Protein AF-A0A440UXC1-F1 (afdb_monomer_lite)

Secondary structure (DSSP, 8-state):
---PPTT-S-GGGSSTT-SEEEEEEGGGTEEEEEE--SS-BTTB-HHHHHHHHHHHHHHTT--EEEEEE------

Sequence (75 aa):
MKIFPKGRAPWPLQDQEQPFRWRDAPELDGIVAEIRRNVDGKTGKIADFLAEVEAA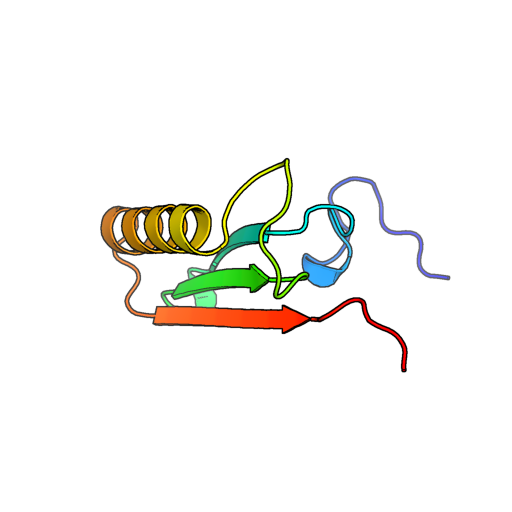RVRLGRKNLVLDMRFNTGG

pLDDT: mean 84.53, std 14.68, range [38.19, 98.19]

F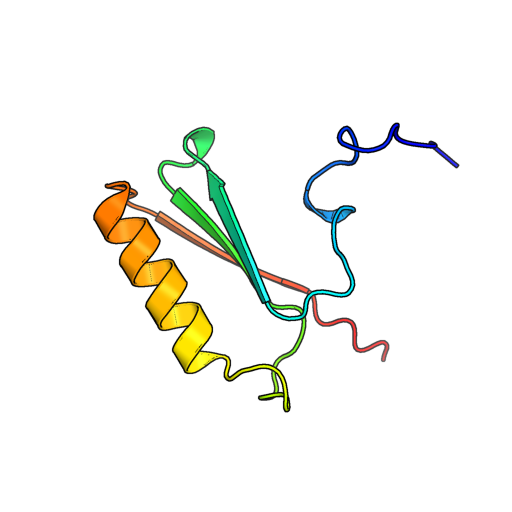oldseek 3Di:
DDDAPVPGDPPCPPPVVDQWDKDDDVVQLEIEIEHQDPDADPVGDPVVRVVVRVVVSVVSVRPDYHYHYHHPDDD

Structure (mmCIF, N/CA/C/O backbone):
data_AF-A0A440UXC1-F1
#
_entry.id   AF-A0A440UXC1-F1
#
loop_
_atom_site.group_PDB
_atom_site.id
_atom_site.type_symbol
_atom_site.label_atom_id
_atom_site.label_alt_id
_atom_site.label_comp_id
_atom_site.label_asym_i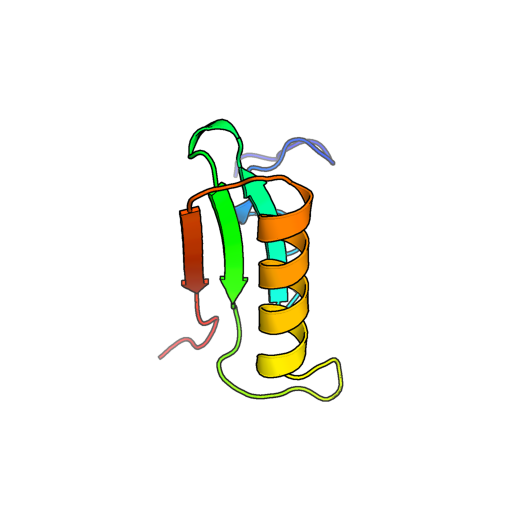d
_atom_site.label_entity_id
_atom_site.label_seq_id
_atom_site.pdbx_PDB_ins_code
_atom_site.Cartn_x
_atom_site.Cartn_y
_atom_site.Cartn_z
_atom_site.occupancy
_atom_site.B_iso_or_equiv
_atom_site.auth_seq_id
_atom_site.auth_comp_id
_atom_site.auth_asym_id
_atom_site.auth_atom_id
_atom_site.pdbx_PDB_model_num
ATOM 1 N N . MET A 1 1 ? -12.425 -27.608 -15.950 1.00 50.47 1 MET A N 1
ATOM 2 C CA . MET A 1 1 ? -12.045 -26.183 -15.823 1.00 50.47 1 MET A CA 1
ATOM 3 C C . MET A 1 1 ? -13.206 -25.445 -15.164 1.00 50.47 1 MET A C 1
ATOM 5 O O . MET A 1 1 ? -14.295 -25.465 -15.721 1.00 50.47 1 MET A O 1
ATOM 9 N N . LYS A 1 2 ? -13.048 -24.904 -13.945 1.00 52.22 2 LYS A N 1
ATOM 10 C CA . LYS A 1 2 ? -14.121 -24.122 -13.298 1.00 52.22 2 LYS A CA 1
ATOM 11 C C . LYS A 1 2 ? -14.196 -22.758 -13.986 1.00 52.22 2 LYS A C 1
ATOM 13 O O . LYS A 1 2 ? -13.254 -21.979 -13.892 1.00 52.22 2 LYS A O 1
ATOM 18 N N . ILE A 1 3 ? -15.289 -22.500 -14.698 1.00 62.16 3 ILE A N 1
ATOM 19 C CA . ILE A 1 3 ? -15.566 -21.203 -15.318 1.00 62.16 3 ILE A CA 1
ATOM 20 C C . ILE A 1 3 ? -16.194 -20.325 -14.236 1.00 62.16 3 ILE A C 1
ATOM 22 O O . ILE A 1 3 ? -17.297 -20.605 -13.769 1.00 62.16 3 ILE A O 1
ATOM 26 N N . PHE A 1 4 ? -15.477 -19.294 -13.793 1.00 55.97 4 PHE A N 1
ATOM 27 C CA . PHE A 1 4 ? -16.032 -18.308 -12.870 1.00 55.97 4 PHE A CA 1
ATOM 28 C C . PHE A 1 4 ? -16.809 -17.251 -1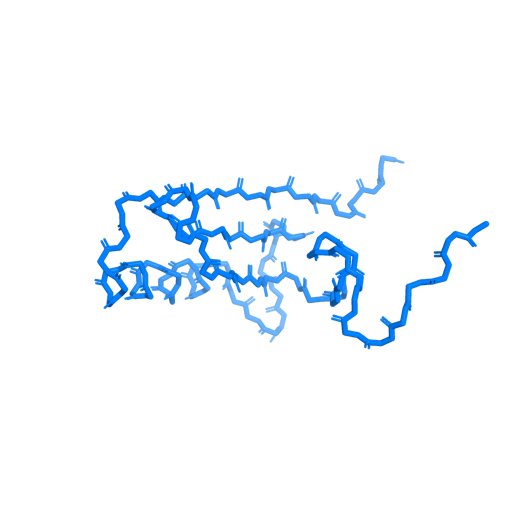3.669 1.00 55.97 4 PHE A C 1
ATOM 30 O O . PHE A 1 4 ? -16.283 -16.745 -14.662 1.00 55.97 4 PHE A O 1
ATOM 37 N N . PRO A 1 5 ? -18.039 -16.884 -13.262 1.00 59.16 5 PRO A N 1
ATOM 38 C CA . PRO A 1 5 ? -18.740 -15.736 -13.831 1.00 59.16 5 PRO A CA 1
ATOM 39 C C . PRO A 1 5 ? -17.872 -14.471 -13.749 1.00 59.16 5 PRO A C 1
ATOM 41 O O . PRO A 1 5 ? -17.129 -14.305 -12.776 1.00 59.16 5 PRO A O 1
ATOM 44 N N . LYS A 1 6 ? -17.977 -13.561 -14.732 1.00 53.69 6 LYS A N 1
ATOM 45 C CA . LYS A 1 6 ? -17.336 -12.232 -14.664 1.00 53.69 6 LYS A CA 1
ATOM 46 C C . LYS A 1 6 ? -17.679 -11.581 -13.312 1.00 53.69 6 LYS A C 1
ATOM 48 O O . LYS A 1 6 ? -18.850 -11.471 -12.968 1.00 53.69 6 LYS A O 1
ATOM 53 N N . GLY A 1 7 ? -16.656 -11.227 -12.530 1.00 60.69 7 GLY A N 1
ATOM 54 C CA . GLY A 1 7 ? -16.795 -10.645 -11.185 1.00 60.69 7 GLY A CA 1
ATOM 55 C C . GLY A 1 7 ? -16.851 -11.633 -10.007 1.00 60.69 7 GLY A C 1
ATOM 56 O O . GLY A 1 7 ? -16.893 -11.192 -8.866 1.00 60.69 7 GLY A O 1
ATOM 57 N N . ARG A 1 8 ? -16.825 -12.957 -10.237 1.00 70.44 8 ARG A N 1
ATOM 58 C CA . ARG A 1 8 ? -16.805 -13.991 -9.172 1.00 70.44 8 ARG A CA 1
ATOM 59 C C . ARG A 1 8 ? -15.518 -14.813 -9.099 1.00 70.44 8 ARG A C 1
ATOM 61 O O . ARG A 1 8 ? -15.429 -15.730 -8.284 1.00 70.44 8 ARG A O 1
ATOM 68 N N . ALA A 1 9 ? -14.535 -14.537 -9.951 1.00 76.06 9 ALA A N 1
ATOM 69 C CA . ALA A 1 9 ? -13.242 -15.203 -9.846 1.00 76.06 9 ALA A CA 1
ATOM 70 C C . ALA A 1 9 ? -12.576 -14.821 -8.509 1.00 76.06 9 ALA A C 1
ATOM 72 O O . ALA A 1 9 ? -12.643 -13.655 -8.130 1.00 76.06 9 ALA A O 1
ATOM 73 N N . PRO A 1 10 ? -11.942 -15.750 -7.777 1.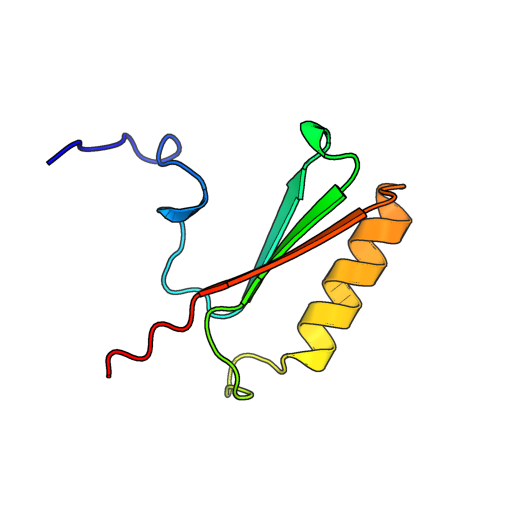00 78.31 10 PRO A N 1
ATOM 74 C CA . PRO A 1 10 ? -11.110 -15.403 -6.630 1.00 78.31 10 PRO A CA 1
ATOM 75 C C . PRO A 1 10 ? -10.070 -14.339 -7.000 1.00 78.31 10 PRO A C 1
ATOM 77 O O . PRO A 1 10 ? -9.536 -14.379 -8.107 1.00 78.31 10 PRO A O 1
ATOM 80 N N . TRP A 1 11 ? -9.748 -13.430 -6.075 1.00 78.44 11 TRP A N 1
ATOM 81 C CA . TRP A 1 11 ? -8.772 -12.346 -6.279 1.00 78.44 11 TRP A CA 1
ATOM 82 C C . TRP A 1 11 ? -7.478 -12.769 -7.013 1.00 78.44 11 TRP A C 1
ATOM 84 O O . TRP A 1 11 ? -7.097 -12.095 -7.973 1.00 78.44 11 TRP A O 1
ATOM 94 N N . PRO A 1 12 ? -6.838 -13.916 -6.685 1.00 75.62 12 PRO A N 1
ATOM 95 C CA . PRO A 1 12 ? -5.636 -14.364 -7.396 1.00 75.62 12 PRO A CA 1
ATOM 96 C C . PRO A 1 12 ? -5.811 -14.582 -8.906 1.00 75.62 12 PRO A C 1
ATOM 98 O O . PRO A 1 12 ? -4.825 -14.571 -9.643 1.00 75.62 12 PRO A O 1
ATOM 101 N N . LEU A 1 13 ? -7.049 -14.809 -9.355 1.00 77.31 13 LEU A N 1
ATOM 102 C CA . LEU A 1 13 ? -7.391 -15.122 -10.740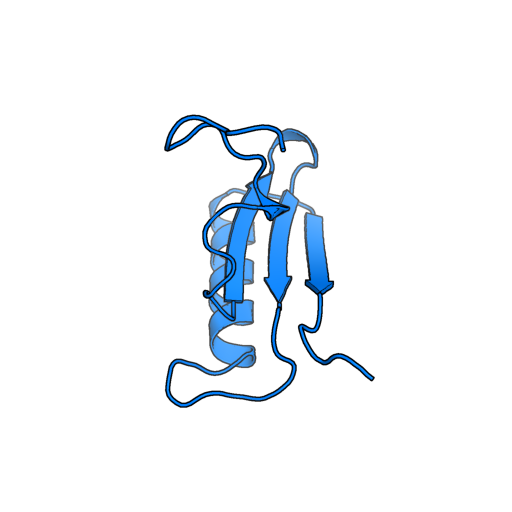 1.00 77.31 13 LEU A CA 1
ATOM 103 C C . LEU A 1 13 ? -7.930 -13.926 -11.533 1.00 77.31 13 LEU A C 1
ATOM 105 O O . LEU A 1 13 ? -8.019 -14.021 -12.756 1.00 77.31 13 LEU A O 1
ATOM 109 N N . GLN A 1 14 ? -8.298 -12.832 -10.865 1.00 81.19 14 GLN A N 1
ATOM 110 C CA . GLN A 1 14 ? -8.689 -11.578 -11.519 1.00 81.19 14 GLN A CA 1
ATOM 111 C C . GLN A 1 14 ? -7.440 -10.876 -12.075 1.00 81.19 14 GLN A C 1
ATOM 113 O O . GLN A 1 14 ? -6.357 -11.137 -11.566 1.00 81.19 14 GLN A O 1
ATOM 118 N N . ASP A 1 15 ? -7.573 -10.016 -13.089 1.00 78.75 15 ASP A N 1
ATOM 119 C CA . ASP A 1 15 ? -6.570 -9.028 -13.549 1.00 78.75 15 ASP A CA 1
ATOM 120 C C . ASP A 1 15 ? -5.086 -9.456 -13.521 1.00 78.75 15 ASP A C 1
ATOM 122 O O . ASP A 1 15 ? -4.210 -8.682 -13.143 1.00 78.75 15 ASP A O 1
ATOM 126 N N . GLN A 1 16 ? -4.787 -10.695 -13.926 1.00 78.00 16 GLN A N 1
ATOM 127 C CA . GLN A 1 16 ? -3.451 -11.301 -13.787 1.00 78.00 16 GLN A CA 1
ATOM 128 C C . GLN A 1 16 ? -2.360 -10.621 -14.629 1.00 78.00 16 GLN A C 1
ATOM 130 O O . GLN A 1 16 ? -1.172 -10.818 -14.375 1.00 78.00 16 GLN A O 1
ATOM 135 N N . GLU A 1 17 ? -2.772 -9.820 -15.612 1.00 81.12 17 GLU A N 1
ATOM 136 C CA . GLU A 1 17 ? -1.894 -9.027 -16.472 1.00 81.12 17 GLU A CA 1
ATOM 137 C C . GLU A 1 17 ? -1.382 -7.754 -15.784 1.00 81.12 17 GLU A C 1
ATOM 139 O O . GLU A 1 17 ? -0.402 -7.159 -16.238 1.00 81.12 17 GLU A O 1
ATOM 144 N N . GLN A 1 18 ? -2.020 -7.318 -14.689 1.00 86.00 18 GLN A N 1
ATOM 145 C CA . GLN A 1 18 ? -1.568 -6.141 -13.957 1.00 86.00 18 GLN A CA 1
ATOM 146 C C . GLN A 1 18 ? -0.297 -6.474 -13.159 1.00 86.00 18 GLN A C 1
ATOM 148 O O . GLN A 1 18 ? -0.314 -7.381 -12.323 1.00 86.00 18 GLN A O 1
ATOM 153 N N . PRO A 1 19 ? 0.820 -5.757 -13.390 1.00 87.62 19 PRO A N 1
ATOM 154 C CA . PRO A 1 19 ? 2.089 -6.059 -12.734 1.00 87.62 19 PRO A CA 1
ATOM 155 C C . PRO A 1 19 ? 2.065 -5.746 -11.234 1.00 87.62 19 PRO A C 1
ATOM 157 O O . PRO A 1 19 ? 2.737 -6.433 -10.464 1.00 87.62 19 PRO A O 1
ATOM 160 N N . PHE A 1 20 ? 1.288 -4.736 -10.840 1.00 90.31 20 PHE A N 1
ATOM 161 C CA . PHE A 1 20 ? 1.117 -4.279 -9.468 1.00 90.31 20 PHE A CA 1
ATOM 162 C C . PHE A 1 20 ? -0.357 -3.987 -9.227 1.00 90.31 20 PHE A C 1
ATOM 164 O O . PHE A 1 20 ? -0.996 -3.337 -10.054 1.00 90.31 20 PHE A O 1
ATOM 171 N N . ARG A 1 21 ? -0.899 -4.467 -8.112 1.00 91.62 21 ARG A N 1
ATOM 172 C CA . ARG A 1 21 ? -2.285 -4.205 -7.712 1.00 91.62 21 ARG A CA 1
ATOM 173 C C . ARG A 1 21 ? -2.455 -4.422 -6.223 1.00 91.62 21 ARG A C 1
ATOM 175 O O . ARG A 1 21 ? -1.737 -5.220 -5.628 1.00 91.62 21 ARG A O 1
ATOM 182 N N . TRP A 1 22 ? -3.435 -3.769 -5.623 1.00 94.31 22 TRP A N 1
ATOM 183 C CA . TRP A 1 22 ? -3.738 -3.960 -4.213 1.00 94.31 22 TRP A CA 1
ATOM 184 C C . TRP A 1 22 ? -5.240 -4.057 -3.976 1.00 94.31 22 TRP A C 1
ATOM 186 O O . TRP A 1 22 ? -6.046 -3.634 -4.805 1.00 94.31 22 TRP A O 1
ATOM 196 N N . ARG A 1 23 ? -5.612 -4.635 -2.835 1.00 94.50 23 ARG A N 1
ATOM 197 C CA . ARG A 1 23 ? -6.987 -4.635 -2.333 1.00 94.50 23 ARG A CA 1
ATOM 198 C C . ARG A 1 23 ? -7.022 -4.323 -0.849 1.00 94.50 23 ARG A C 1
ATOM 200 O O . ARG A 1 23 ? -6.098 -4.672 -0.111 1.00 94.50 23 ARG A O 1
ATOM 207 N N . ASP A 1 24 ? -8.132 -3.746 -0.413 1.00 96.12 24 ASP A N 1
ATOM 208 C CA . ASP A 1 24 ? -8.473 -3.746 1.003 1.00 96.12 24 ASP A CA 1
ATOM 209 C C . ASP A 1 24 ? -8.740 -5.189 1.479 1.00 96.12 24 ASP A C 1
ATOM 211 O O . ASP A 1 24 ? -9.312 -6.014 0.751 1.00 96.12 24 ASP A O 1
ATOM 215 N N . ALA A 1 25 ? -8.280 -5.503 2.685 1.00 95.31 25 ALA A N 1
ATOM 216 C CA . ALA A 1 25 ? -8.440 -6.797 3.336 1.00 95.31 25 ALA A CA 1
ATOM 217 C C . ALA A 1 25 ? -8.804 -6.585 4.817 1.00 95.31 25 ALA A C 1
ATOM 219 O O . ALA A 1 25 ? -7.985 -6.852 5.706 1.00 95.31 25 ALA A O 1
ATOM 220 N N . PRO A 1 26 ? -10.022 -6.082 5.113 1.00 95.62 26 PRO A N 1
ATOM 221 C CA . PRO A 1 26 ? -10.484 -5.873 6.486 1.00 95.62 26 PRO A CA 1
ATOM 222 C C . PRO A 1 26 ? -10.405 -7.141 7.337 1.00 95.62 26 PRO A C 1
ATOM 224 O O . PRO A 1 26 ? -10.160 -7.053 8.535 1.00 95.62 26 PRO A O 1
ATOM 227 N N . GLU A 1 27 ? -10.561 -8.316 6.723 1.00 95.00 27 GLU A N 1
ATOM 228 C CA . GLU A 1 27 ? -10.441 -9.616 7.382 1.00 95.00 27 GLU A CA 1
ATOM 229 C C . GLU A 1 27 ? -9.045 -9.888 7.964 1.00 95.00 27 GLU A C 1
ATOM 231 O O . GLU A 1 27 ? -8.904 -10.737 8.840 1.00 95.00 27 GLU A O 1
ATOM 236 N N . LEU A 1 28 ? -8.026 -9.155 7.506 1.00 95.25 28 LEU A N 1
ATOM 237 C CA . LEU A 1 28 ? -6.651 -9.202 8.010 1.00 95.25 28 LEU A CA 1
ATOM 238 C C . LEU A 1 28 ? -6.267 -7.939 8.794 1.00 95.25 28 LEU A C 1
ATOM 240 O O . LEU A 1 28 ? -5.099 -7.784 9.148 1.00 95.25 28 LEU A O 1
ATOM 244 N N . ASP A 1 29 ? -7.201 -7.004 8.998 1.00 97.31 29 ASP A N 1
ATOM 245 C CA . ASP A 1 29 ? -6.894 -5.623 9.398 1.00 97.31 29 ASP A CA 1
ATOM 246 C C . ASP A 1 29 ? -5.750 -5.037 8.543 1.00 97.31 29 ASP A C 1
ATOM 248 O O . ASP A 1 29 ? -4.778 -4.464 9.046 1.00 97.31 29 ASP A O 1
ATOM 252 N N . GLY A 1 30 ? -5.811 -5.280 7.227 1.00 97.44 30 GLY A N 1
ATOM 253 C CA . GLY A 1 30 ? -4.672 -5.087 6.340 1.00 97.44 30 GLY A CA 1
ATOM 254 C C . GLY A 1 30 ? -5.014 -4.647 4.924 1.00 97.44 30 GLY A C 1
ATOM 255 O O . GLY A 1 30 ? -6.167 -4.638 4.501 1.00 97.44 30 GLY A O 1
ATOM 256 N N . ILE A 1 31 ? -3.964 -4.313 4.179 1.00 97.56 31 ILE A N 1
ATOM 257 C CA . ILE A 1 31 ? -3.978 -4.250 2.715 1.00 97.56 31 ILE A CA 1
ATOM 258 C C . ILE A 1 31 ? -3.172 -5.426 2.175 1.00 97.56 31 ILE A C 1
ATOM 260 O O . ILE A 1 31 ? -2.124 -5.765 2.724 1.00 97.56 31 ILE A O 1
ATOM 264 N N . VAL A 1 32 ? -3.648 -6.036 1.090 1.00 95.06 32 VAL A N 1
ATOM 265 C CA . VAL A 1 32 ? -2.870 -7.016 0.324 1.00 95.06 32 VAL A CA 1
ATOM 266 C C . VAL A 1 32 ? -2.378 -6.340 -0.945 1.00 95.06 32 VAL A C 1
ATOM 268 O O . VAL A 1 32 ? -3.191 -5.943 -1.779 1.00 95.06 32 VAL A O 1
ATOM 271 N N . ALA A 1 33 ? -1.062 -6.225 -1.089 1.00 94.12 33 ALA A N 1
ATOM 272 C CA . ALA A 1 33 ? -0.395 -5.723 -2.281 1.00 94.12 33 ALA A CA 1
ATOM 273 C C . ALA A 1 33 ? 0.240 -6.891 -3.034 1.00 94.12 33 ALA A C 1
ATOM 275 O O . ALA A 1 33 ? 1.058 -7.625 -2.485 1.00 94.12 33 ALA A O 1
ATOM 276 N N . GLU A 1 34 ? -0.145 -7.070 -4.290 1.00 92.06 34 GLU A N 1
ATOM 277 C CA . GLU A 1 34 ? 0.374 -8.116 -5.158 1.00 92.06 34 GLU A CA 1
ATOM 278 C C . GLU A 1 34 ? 1.400 -7.530 -6.132 1.00 92.06 34 GLU A C 1
ATOM 280 O O . GLU A 1 34 ? 1.121 -6.558 -6.841 1.00 92.06 34 GLU A O 1
ATOM 285 N N . ILE A 1 35 ? 2.582 -8.146 -6.169 1.00 90.62 35 ILE A N 1
ATOM 286 C CA . ILE A 1 35 ? 3.695 -7.786 -7.045 1.00 90.62 35 ILE A CA 1
ATOM 287 C C . ILE A 1 35 ? 3.998 -8.978 -7.952 1.00 90.62 35 ILE A C 1
ATOM 289 O O . ILE A 1 35 ? 4.464 -10.024 -7.493 1.00 90.62 35 ILE A O 1
ATOM 293 N N . ARG A 1 36 ? 3.757 -8.814 -9.259 1.00 87.00 36 ARG A N 1
ATOM 294 C CA . ARG A 1 36 ? 4.005 -9.849 -10.280 1.00 87.00 36 ARG A CA 1
ATOM 295 C C . ARG A 1 36 ? 5.293 -9.667 -11.075 1.00 87.00 36 ARG A C 1
ATOM 297 O O . ARG A 1 36 ? 5.680 -10.548 -11.845 1.00 87.00 36 ARG A O 1
ATOM 304 N N . ARG A 1 37 ? 5.964 -8.527 -10.903 1.00 86.12 37 ARG A N 1
ATOM 305 C CA . ARG A 1 37 ? 7.257 -8.198 -11.520 1.00 86.12 37 ARG A CA 1
ATOM 306 C C . ARG A 1 37 ? 8.179 -7.575 -10.479 1.00 86.12 37 ARG A C 1
ATOM 308 O O . ARG A 1 37 ? 7.736 -6.766 -9.681 1.00 86.12 37 ARG A O 1
ATOM 315 N N . ASN A 1 38 ? 9.458 -7.927 -10.507 1.00 84.44 38 ASN A N 1
ATOM 316 C CA . ASN A 1 38 ? 10.499 -7.357 -9.640 1.00 84.44 38 ASN A CA 1
ATOM 317 C C . ASN A 1 38 ? 11.347 -6.281 -10.336 1.00 84.44 38 ASN A C 1
ATOM 319 O O . ASN A 1 38 ? 12.362 -5.854 -9.794 1.00 84.44 38 ASN A O 1
ATOM 323 N N . VAL A 1 39 ? 10.948 -5.862 -11.535 1.00 85.75 39 VAL A N 1
ATOM 324 C CA . VAL A 1 39 ? 11.614 -4.813 -12.304 1.00 85.75 39 VAL A CA 1
ATOM 325 C C . VAL A 1 39 ? 10.631 -3.695 -12.601 1.00 85.75 39 VAL A C 1
ATOM 327 O O . VAL A 1 39 ? 9.448 -3.948 -12.853 1.00 85.75 39 VAL A O 1
ATOM 330 N N . ASP A 1 40 ? 11.138 -2.467 -12.601 1.00 86.50 40 ASP A N 1
ATOM 331 C CA . ASP A 1 40 ? 10.371 -1.311 -13.044 1.00 86.50 40 ASP A CA 1
ATOM 332 C C . ASP A 1 40 ? 9.977 -1.480 -14.516 1.00 86.50 40 ASP A C 1
ATOM 334 O O . ASP A 1 40 ? 10.770 -1.898 -15.366 1.00 86.50 40 ASP A O 1
ATOM 338 N N . GLY A 1 41 ? 8.720 -1.168 -14.819 1.00 79.50 41 GLY A N 1
ATOM 339 C CA . GLY A 1 41 ? 8.183 -1.221 -16.170 1.00 79.50 41 GLY A CA 1
ATOM 340 C C . GLY A 1 41 ? 7.955 0.174 -16.736 1.00 79.50 41 GLY A C 1
ATOM 341 O O . GLY A 1 41 ? 7.884 1.164 -16.013 1.00 79.50 41 GLY A O 1
ATOM 342 N N . LYS A 1 42 ? 7.714 0.251 -18.048 1.00 77.50 42 LYS A N 1
ATOM 343 C CA . LYS A 1 42 ? 7.239 1.495 -18.687 1.00 77.50 42 LYS A CA 1
ATOM 344 C C . LYS A 1 42 ? 5.924 2.007 -18.083 1.00 77.50 42 LYS A C 1
ATOM 346 O O . LYS A 1 42 ? 5.623 3.187 -18.191 1.00 77.50 42 LYS A O 1
ATOM 351 N N . THR A 1 43 ? 5.141 1.109 -17.491 1.00 73.56 43 THR A N 1
ATOM 352 C CA . THR A 1 43 ? 3.816 1.376 -16.925 1.00 73.56 43 THR A CA 1
ATOM 353 C C . THR A 1 43 ? 3.846 1.777 -15.450 1.00 73.56 43 THR A C 1
ATOM 355 O O . THR A 1 43 ? 2.785 2.022 -14.892 1.00 73.56 43 THR A O 1
ATOM 358 N N . GLY A 1 44 ? 5.017 1.823 -14.804 1.00 82.06 44 GLY A N 1
ATOM 359 C CA . GLY A 1 44 ? 5.135 2.238 -13.405 1.00 82.06 44 GLY A CA 1
ATOM 360 C C . GLY A 1 44 ? 6.341 1.634 -12.692 1.00 82.06 44 GLY A C 1
ATOM 361 O O . GLY A 1 44 ? 6.855 0.582 -13.091 1.00 82.06 44 GLY A O 1
ATOM 362 N N . LYS A 1 45 ? 6.770 2.312 -11.626 1.00 91.31 45 LYS A N 1
ATOM 363 C CA . LYS A 1 45 ? 7.834 1.855 -10.732 1.00 91.31 45 LYS A CA 1
ATOM 364 C C . LYS A 1 45 ? 7.258 1.148 -9.517 1.00 91.31 45 LYS A C 1
ATOM 366 O O . LYS A 1 45 ? 6.194 1.518 -9.021 1.00 91.31 45 LYS A O 1
ATOM 371 N N . ILE A 1 46 ? 8.007 0.184 -8.990 1.00 91.00 46 ILE A N 1
ATOM 372 C CA . ILE A 1 46 ? 7.623 -0.538 -7.768 1.00 91.00 46 ILE A CA 1
ATOM 373 C C . ILE A 1 46 ? 7.522 0.432 -6.584 1.00 91.00 46 ILE A C 1
ATOM 375 O O . ILE A 1 46 ? 6.598 0.332 -5.781 1.00 91.00 46 ILE A O 1
ATOM 379 N N . ALA A 1 47 ? 8.444 1.395 -6.496 1.00 93.00 47 ALA A N 1
ATOM 380 C CA . ALA A 1 47 ? 8.474 2.374 -5.411 1.00 93.00 47 ALA A CA 1
ATOM 381 C C . ALA A 1 47 ? 7.202 3.236 -5.357 1.00 93.00 47 ALA A C 1
ATOM 383 O O . ALA A 1 47 ? 6.637 3.417 -4.280 1.00 93.00 47 ALA A O 1
ATOM 384 N N . ASP A 1 48 ? 6.725 3.710 -6.511 1.00 95.06 48 ASP A N 1
ATOM 385 C CA . ASP A 1 48 ? 5.522 4.546 -6.594 1.00 95.06 48 ASP A CA 1
ATOM 386 C C . ASP A 1 48 ? 4.278 3.751 -6.172 1.00 95.06 48 ASP A C 1
ATOM 388 O O . ASP A 1 48 ? 3.457 4.231 -5.390 1.00 95.06 48 ASP A O 1
ATOM 392 N N . PHE A 1 49 ? 4.182 2.495 -6.617 1.00 94.56 49 PHE A N 1
ATOM 393 C CA . PHE A 1 49 ? 3.110 1.589 -6.212 1.00 94.56 49 PHE A CA 1
ATOM 394 C C . PHE A 1 49 ? 3.117 1.310 -4.702 1.00 94.56 49 PHE A C 1
ATOM 396 O O . PHE A 1 49 ? 2.075 1.369 -4.052 1.00 94.56 49 PHE A O 1
ATOM 403 N N . LEU A 1 50 ? 4.283 1.033 -4.115 1.00 94.62 50 LEU A N 1
ATOM 404 C CA . LEU A 1 50 ? 4.390 0.797 -2.674 1.00 94.62 50 LEU A CA 1
ATOM 405 C C . LEU A 1 50 ? 4.031 2.047 -1.858 1.00 94.62 50 LEU A C 1
ATOM 407 O O . LEU A 1 50 ? 3.393 1.925 -0.813 1.00 94.62 50 LEU A O 1
ATOM 411 N N . ALA A 1 51 ? 4.381 3.241 -2.344 1.00 96.69 51 ALA A N 1
ATOM 412 C CA . ALA A 1 51 ? 3.976 4.497 -1.718 1.00 96.69 51 ALA A CA 1
ATOM 413 C C . ALA A 1 51 ? 2.449 4.694 -1.760 1.00 96.69 51 ALA A C 1
ATOM 415 O O . ALA A 1 51 ? 1.854 5.094 -0.758 1.00 96.69 51 ALA A O 1
ATOM 416 N N . GLU A 1 52 ? 1.800 4.367 -2.882 1.00 96.94 52 GLU A N 1
ATOM 417 C CA . GLU A 1 52 ? 0.336 4.389 -3.000 1.00 96.94 52 GLU A CA 1
ATOM 418 C C . GLU A 1 52 ? -0.328 3.426 -2.005 1.00 96.94 52 GLU A C 1
ATOM 420 O O . GLU A 1 52 ? -1.258 3.807 -1.288 1.00 96.94 52 GLU A O 1
ATOM 425 N N . VAL A 1 53 ? 0.170 2.190 -1.929 1.00 97.06 53 VAL A N 1
ATOM 426 C CA . VAL A 1 53 ? -0.323 1.153 -1.013 1.00 97.06 53 VAL A CA 1
ATOM 427 C C . VAL A 1 53 ? -0.210 1.602 0.440 1.00 97.06 53 VAL A C 1
ATOM 429 O O . VAL A 1 53 ? -1.157 1.450 1.212 1.00 97.06 53 VAL A O 1
ATOM 432 N N . GLU A 1 54 ? 0.924 2.185 0.819 1.00 97.50 54 GLU A N 1
ATOM 433 C CA . GLU A 1 54 ? 1.138 2.682 2.174 1.00 97.50 54 GLU A CA 1
ATOM 434 C C . GLU A 1 54 ? 0.199 3.851 2.503 1.00 97.50 54 GLU A C 1
ATOM 436 O O . GLU A 1 54 ? -0.429 3.873 3.565 1.00 97.50 54 GLU A O 1
ATOM 441 N N . ALA A 1 55 ? 0.008 4.782 1.564 1.00 97.94 55 ALA A N 1
ATOM 442 C CA . ALA A 1 55 ? -0.955 5.868 1.726 1.00 97.94 55 ALA A CA 1
ATOM 443 C C . ALA A 1 55 ? -2.389 5.335 1.890 1.00 97.94 55 ALA A C 1
ATOM 445 O O . ALA A 1 55 ? -3.150 5.823 2.732 1.00 97.94 55 ALA A O 1
ATOM 446 N N . ALA A 1 56 ? -2.761 4.301 1.129 1.00 97.88 56 ALA A N 1
ATOM 447 C CA . ALA A 1 56 ? -4.048 3.633 1.271 1.00 97.88 56 ALA A CA 1
ATOM 448 C C . ALA A 1 56 ? -4.186 2.946 2.638 1.00 97.88 56 ALA A C 1
ATOM 450 O O . ALA A 1 56 ? -5.246 3.054 3.258 1.00 97.88 56 ALA A O 1
ATOM 451 N N . ARG A 1 57 ? -3.127 2.293 3.134 1.00 98.06 57 ARG A N 1
ATOM 452 C CA . ARG A 1 57 ? -3.110 1.601 4.433 1.00 98.06 57 ARG A CA 1
ATOM 453 C C . ARG A 1 57 ? -3.389 2.579 5.567 1.00 98.06 57 ARG A C 1
ATOM 455 O O . ARG A 1 57 ? -4.261 2.318 6.396 1.00 98.06 57 ARG A O 1
ATOM 462 N N . VAL A 1 58 ? -2.706 3.725 5.549 1.00 97.94 58 VAL A N 1
ATOM 463 C CA . VAL A 1 58 ? -2.904 4.809 6.518 1.00 97.94 58 VAL A CA 1
ATOM 464 C C . VAL A 1 58 ? -4.314 5.387 6.411 1.00 97.94 58 VAL A C 1
ATOM 466 O O . VAL A 1 58 ? -5.007 5.485 7.421 1.00 97.94 58 VAL A O 1
ATOM 469 N N . ARG A 1 59 ? -4.783 5.706 5.197 1.00 98.19 59 ARG A N 1
ATOM 470 C CA . ARG A 1 59 ? -6.129 6.262 4.969 1.00 98.19 59 ARG A CA 1
ATOM 471 C C . ARG A 1 59 ? -7.245 5.334 5.456 1.00 98.19 59 ARG A C 1
ATOM 473 O O . ARG A 1 59 ? -8.252 5.814 5.964 1.00 98.19 59 ARG A O 1
ATOM 480 N N . LEU A 1 60 ? -7.083 4.024 5.277 1.00 97.62 60 LEU A N 1
ATOM 481 C CA . LEU A 1 60 ? -8.056 3.007 5.691 1.00 97.62 60 LEU A CA 1
ATOM 482 C C . LEU A 1 60 ? -7.890 2.572 7.157 1.00 97.62 60 LEU A C 1
ATOM 484 O O . LEU A 1 60 ? -8.690 1.775 7.643 1.00 97.62 60 LEU A O 1
ATOM 488 N N . GLY A 1 61 ? -6.866 3.067 7.861 1.00 97.75 61 GLY A N 1
ATOM 489 C CA . GLY A 1 61 ? -6.591 2.710 9.254 1.00 97.75 61 GLY A CA 1
ATOM 490 C C . GLY A 1 61 ? -6.157 1.255 9.454 1.00 97.75 61 GLY A C 1
ATOM 491 O O . GLY A 1 61 ? -6.320 0.721 10.549 1.00 97.75 61 GLY A O 1
ATOM 492 N N . ARG A 1 62 ? -5.626 0.602 8.413 1.00 97.88 62 ARG A N 1
ATOM 493 C CA . ARG A 1 62 ? -5.190 -0.800 8.466 1.00 97.88 62 ARG A CA 1
ATOM 494 C C . ARG A 1 62 ? -3.849 -0.925 9.178 1.00 97.88 62 ARG A C 1
ATOM 496 O O . ARG A 1 62 ? -2.914 -0.164 8.916 1.00 97.88 62 ARG A O 1
ATOM 503 N N . LYS A 1 63 ? -3.717 -1.918 10.051 1.00 97.44 63 LYS A N 1
ATOM 504 C CA . LYS A 1 63 ? -2.469 -2.156 10.793 1.00 97.44 63 LYS A CA 1
ATOM 505 C C . LYS A 1 63 ? -1.452 -2.956 9.997 1.00 97.44 63 LYS A C 1
ATOM 507 O O . LYS A 1 63 ? -0.255 -2.766 10.188 1.00 97.44 63 LYS A O 1
ATOM 512 N N . ASN A 1 64 ? -1.924 -3.813 9.098 1.00 97.38 64 ASN A N 1
ATOM 513 C CA . ASN A 1 64 ? -1.086 -4.777 8.403 1.00 97.38 64 ASN A CA 1
ATOM 514 C C . ASN A 1 64 ? -0.906 -4.431 6.918 1.00 97.38 64 ASN A C 1
ATOM 516 O O . ASN A 1 64 ? -1.791 -3.877 6.263 1.00 97.38 64 ASN A O 1
ATOM 520 N N . LEU A 1 65 ? 0.244 -4.817 6.374 1.00 95.88 65 LEU A N 1
ATOM 521 C CA . LEU A 1 65 ? 0.501 -4.873 4.939 1.00 95.88 65 LEU A CA 1
ATOM 522 C C . LEU A 1 65 ? 0.978 -6.284 4.603 1.00 95.88 65 LEU A C 1
ATOM 524 O O . LEU A 1 65 ? 1.981 -6.746 5.142 1.00 95.88 65 LEU A O 1
ATOM 528 N N . VAL A 1 66 ? 0.260 -6.961 3.713 1.00 94.44 66 VAL A N 1
ATOM 529 C CA . VAL A 1 66 ? 0.658 -8.259 3.168 1.00 94.44 66 VAL A CA 1
ATOM 530 C C . VAL A 1 66 ? 1.213 -8.041 1.772 1.00 94.44 66 VAL A C 1
ATOM 532 O O . VAL A 1 66 ? 0.518 -7.520 0.900 1.00 94.44 66 VAL A O 1
ATOM 535 N N . LEU A 1 67 ? 2.451 -8.477 1.562 1.00 92.56 67 LEU A N 1
ATOM 536 C CA . LEU A 1 67 ? 3.092 -8.476 0.256 1.00 92.56 67 LEU A CA 1
ATOM 537 C C . LEU A 1 67 ? 2.965 -9.869 -0.375 1.00 92.56 67 LEU A C 1
ATOM 539 O O . LEU A 1 67 ? 3.579 -10.824 0.096 1.00 92.56 67 LEU A O 1
ATOM 543 N N . ASP A 1 68 ? 2.165 -9.989 -1.431 1.00 89.69 68 ASP A N 1
ATOM 544 C CA . ASP A 1 68 ? 2.018 -11.214 -2.221 1.00 89.69 68 ASP A CA 1
ATOM 545 C C . ASP A 1 68 ? 2.930 -11.127 -3.454 1.00 89.69 68 ASP A C 1
ATOM 547 O O . ASP A 1 68 ? 2.632 -10.437 -4.432 1.00 89.69 68 ASP A O 1
ATOM 551 N N . MET A 1 69 ? 4.086 -11.785 -3.385 1.00 86.81 69 MET A N 1
ATOM 552 C CA . MET A 1 69 ? 5.067 -11.801 -4.470 1.00 86.81 69 MET A CA 1
ATOM 553 C C . MET A 1 69 ? 4.880 -13.056 -5.322 1.00 86.81 69 MET A C 1
ATOM 555 O O . MET A 1 69 ? 5.248 -14.158 -4.912 1.00 86.81 69 MET A O 1
ATOM 559 N N . ARG A 1 70 ? 4.329 -12.893 -6.529 1.00 76.69 70 ARG A N 1
ATOM 560 C CA . ARG A 1 70 ? 4.129 -13.984 -7.498 1.00 76.69 70 ARG A CA 1
ATOM 561 C C . ARG A 1 70 ? 4.787 -13.621 -8.808 1.00 76.69 70 ARG A C 1
ATOM 563 O O . ARG A 1 70 ? 4.155 -13.064 -9.700 1.00 76.69 70 ARG A O 1
ATOM 570 N N . PHE A 1 71 ? 6.072 -13.916 -8.924 1.00 72.06 71 PHE A N 1
ATOM 571 C CA . PHE A 1 71 ? 6.798 -13.641 -10.154 1.00 72.06 71 PHE A CA 1
ATOM 572 C C . PHE A 1 71 ? 6.325 -14.598 -11.250 1.00 72.06 71 PHE A C 1
ATOM 574 O O . PHE A 1 71 ? 6.462 -15.811 -11.124 1.00 72.06 71 PHE A O 1
ATOM 581 N N . ASN A 1 72 ? 5.796 -14.052 -12.347 1.00 63.28 72 ASN A N 1
ATOM 582 C CA . ASN A 1 72 ? 5.419 -14.830 -13.537 1.00 63.28 72 ASN A CA 1
ATOM 583 C C . ASN A 1 72 ? 6.649 -15.319 -14.339 1.00 63.28 72 ASN A C 1
ATOM 585 O O . ASN A 1 72 ? 6.537 -15.651 -15.518 1.00 63.28 72 ASN A O 1
ATOM 589 N N . THR A 1 73 ? 7.839 -15.333 -13.739 1.00 55.38 73 THR A N 1
ATOM 590 C CA . THR A 1 73 ? 9.056 -15.853 -14.358 1.00 55.38 73 THR A CA 1
ATOM 591 C C . THR A 1 73 ? 9.073 -17.362 -14.160 1.00 55.38 73 THR A C 1
ATOM 593 O O . THR A 1 73 ? 9.469 -17.849 -13.101 1.00 55.38 73 THR A O 1
ATOM 596 N N . GLY A 1 74 ? 8.597 -18.102 -15.163 1.00 50.72 74 GLY A N 1
ATOM 597 C CA . GLY A 1 74 ? 8.956 -19.511 -15.293 1.00 50.72 74 GLY A CA 1
ATOM 598 C C . GLY A 1 74 ? 10.481 -19.639 -15.265 1.00 50.72 74 GLY A C 1
ATOM 599 O O . GLY A 1 74 ? 11.170 -18.807 -15.859 1.00 50.72 74 GLY A O 1
ATOM 600 N N . GLY A 1 75 ? 10.982 -20.618 -14.512 1.00 38.19 75 GLY A N 1
ATOM 601 C CA . GLY A 1 75 ? 12.352 -21.098 -14.691 1.00 38.19 75 GLY A CA 1
ATOM 602 C C . GLY A 1 75 ? 12.507 -21.785 -16.039 1.00 38.19 75 GLY A C 1
ATOM 603 O O . GLY A 1 75 ? 11.496 -22.351 -16.518 1.00 38.19 75 GLY A O 1
#

Radius of gyration: 13.54 Å; chains: 1; bounding box: 31×32×30 Å